Protein AF-A0A553SFC7-F1 (afdb_monomer_lite)

pLDDT: mean 73.16, std 20.62, range [28.89, 94.69]

Sequence (156 aa):
MNSIYKTHEDLAENTELQQHILQTFGLQSKKKRVKKKLLKQLVSQESLINKVVQEFQFDGQTPAAAEKVQVAEKKVQPTTEEKVVADTSTPSFTTLPVTALLKIGKAFFKEEEAVRYYYNKNKPEQYKNKELLVQCISDGYLNSTEEIQKSIEQSI

Radius of gyration: 23.53 Å; chains: 1; bounding box: 40×58×61 Å

Structure (mmCIF, N/CA/C/O backbone):
data_AF-A0A553SFC7-F1
#
_entry.id   AF-A0A553SFC7-F1
#
loop_
_atom_site.group_PDB
_atom_site.id
_atom_site.type_symbol
_atom_site.label_atom_id
_atom_site.label_alt_id
_atom_site.label_comp_id
_atom_site.label_asym_id
_atom_site.label_entity_id
_atom_site.label_seq_id
_atom_site.pdbx_PDB_ins_code
_atom_site.Cartn_x
_atom_site.Cartn_y
_atom_site.Cartn_z
_atom_site.occupancy
_atom_site.B_iso_or_equiv
_atom_site.auth_seq_id
_atom_site.auth_comp_id
_atom_site.auth_asym_id
_atom_site.auth_atom_id
_atom_site.pdbx_PDB_model_num
ATOM 1 N N . MET A 1 1 ? -19.777 -1.417 -16.192 1.00 40.75 1 MET A N 1
ATOM 2 C CA . MET A 1 1 ? -18.322 -1.251 -15.992 1.00 40.75 1 MET A CA 1
ATOM 3 C C . MET A 1 1 ? -18.033 0.226 -15.808 1.00 40.75 1 MET A C 1
ATOM 5 O O . MET A 1 1 ? -18.502 1.021 -16.612 1.00 40.75 1 MET A O 1
ATOM 9 N N . ASN A 1 2 ? -17.344 0.584 -14.728 1.00 42.78 2 ASN A N 1
ATOM 10 C CA . ASN A 1 2 ? -17.062 1.965 -14.337 1.00 42.78 2 ASN A CA 1
ATOM 11 C C . ASN A 1 2 ? -16.110 2.613 -15.357 1.00 42.78 2 ASN A C 1
ATOM 13 O O . ASN A 1 2 ? -14.948 2.219 -15.429 1.00 42.78 2 ASN A O 1
ATOM 17 N N . SER A 1 3 ? -16.581 3.597 -16.135 1.00 57.44 3 SER A N 1
ATOM 18 C CA . SER A 1 3 ? -15.762 4.308 -17.140 1.00 57.44 3 SER A CA 1
ATOM 19 C C . SER A 1 3 ? -14.533 5.001 -16.542 1.00 57.44 3 SER A C 1
ATOM 21 O O . SER A 1 3 ? -13.571 5.262 -17.254 1.00 57.44 3 SER A O 1
ATOM 23 N N . ILE A 1 4 ? -14.551 5.227 -15.227 1.00 52.03 4 ILE A N 1
ATOM 24 C CA . ILE A 1 4 ? -13.510 5.887 -14.437 1.00 52.03 4 ILE A CA 1
ATOM 25 C C . ILE A 1 4 ? -12.172 5.142 -14.532 1.00 52.03 4 ILE A C 1
ATOM 27 O O . ILE A 1 4 ? -11.136 5.757 -14.744 1.00 52.03 4 ILE A O 1
ATOM 31 N N . TYR A 1 5 ? -12.166 3.811 -14.416 1.00 52.69 5 TYR A N 1
ATOM 32 C CA . TYR A 1 5 ? -10.907 3.055 -14.498 1.00 52.69 5 TYR A CA 1
ATOM 33 C C . TYR A 1 5 ? -10.348 3.046 -15.915 1.00 52.69 5 TYR A C 1
ATOM 35 O O . TYR A 1 5 ? -9.138 3.120 -16.098 1.00 52.69 5 TYR A O 1
ATOM 43 N N . LYS A 1 6 ? -11.246 3.064 -16.903 1.00 57.31 6 LYS A N 1
ATOM 44 C CA . LYS A 1 6 ? -10.882 3.082 -18.313 1.00 57.31 6 LYS A CA 1
ATOM 45 C C . LYS A 1 6 ? -10.179 4.387 -18.690 1.00 57.31 6 LYS A C 1
ATOM 47 O O . LYS A 1 6 ? -9.112 4.345 -19.279 1.00 57.31 6 LYS A O 1
ATOM 52 N N . THR A 1 7 ? -10.685 5.539 -18.239 1.00 60.97 7 THR A N 1
ATOM 53 C CA . THR A 1 7 ? -10.022 6.831 -18.488 1.00 60.97 7 THR A CA 1
ATOM 54 C C . THR A 1 7 ? -8.679 6.960 -17.768 1.00 60.97 7 THR A C 1
ATOM 56 O O . THR A 1 7 ? -7.762 7.578 -18.302 1.00 60.97 7 THR A O 1
ATOM 59 N N . HIS A 1 8 ? -8.527 6.373 -16.576 1.00 61.81 8 HIS A N 1
ATOM 60 C CA . HIS A 1 8 ? -7.243 6.334 -15.872 1.00 61.81 8 HIS A CA 1
ATOM 61 C C . HIS A 1 8 ? -6.203 5.452 -16.570 1.00 61.81 8 HIS A C 1
ATOM 63 O O . HIS A 1 8 ? -5.035 5.840 -16.616 1.00 61.81 8 HIS A O 1
ATOM 69 N N . GLU A 1 9 ? -6.613 4.291 -17.079 1.00 63.06 9 GLU A N 1
ATOM 70 C CA . GLU A 1 9 ? -5.756 3.374 -17.837 1.00 63.06 9 GLU A CA 1
ATOM 71 C C . GLU A 1 9 ? -5.361 3.993 -19.183 1.00 63.06 9 GLU A C 1
ATOM 73 O O . GLU A 1 9 ? -4.168 4.159 -19.442 1.00 63.06 9 GLU A O 1
ATOM 78 N N . ASP A 1 10 ? -6.331 4.498 -19.951 1.00 63.31 10 ASP A N 1
ATOM 79 C CA . ASP A 1 10 ? -6.098 5.166 -21.238 1.00 63.31 10 ASP A CA 1
ATOM 80 C C . ASP A 1 10 ? -5.165 6.386 -21.081 1.00 63.31 10 ASP A C 1
ATOM 82 O O . ASP A 1 10 ? -4.260 6.620 -21.888 1.00 63.31 10 ASP A O 1
ATOM 86 N N . LEU A 1 11 ? -5.329 7.159 -19.997 1.00 68.19 11 LEU A N 1
ATOM 87 C CA . LEU A 1 11 ? -4.468 8.300 -19.687 1.00 68.19 11 LEU A CA 1
ATOM 88 C C . LEU A 1 11 ? -3.079 7.877 -19.200 1.00 68.19 11 LEU A C 1
ATOM 90 O O . LEU A 1 11 ? -2.115 8.605 -19.427 1.00 68.19 11 LEU A O 1
ATOM 94 N N . ALA A 1 12 ? -2.947 6.748 -18.500 1.00 66.88 12 ALA A N 1
ATOM 95 C CA . ALA A 1 12 ? -1.661 6.245 -18.021 1.00 66.88 12 ALA A CA 1
ATOM 96 C C . ALA A 1 12 ? -0.799 5.689 -19.164 1.00 66.88 12 ALA A C 1
ATOM 98 O O . ALA A 1 12 ? 0.427 5.844 -19.123 1.00 66.88 12 ALA A O 1
ATOM 99 N N . GLU A 1 13 ? -1.440 5.096 -20.168 1.00 72.62 13 GLU A N 1
ATOM 100 C CA . GLU A 1 13 ? -0.803 4.478 -21.328 1.00 72.62 13 GLU A CA 1
ATOM 101 C C . GLU A 1 13 ? -0.481 5.499 -22.431 1.00 72.62 13 GLU A C 1
ATOM 103 O O . GLU A 1 13 ? 0.578 5.417 -23.059 1.00 72.62 13 GLU A O 1
ATOM 108 N N . ASN A 1 14 ? -1.318 6.528 -22.616 1.00 78.75 14 ASN A N 1
ATOM 109 C CA . ASN A 1 14 ? -1.134 7.509 -23.683 1.00 78.75 14 ASN A CA 1
ATOM 110 C C . ASN A 1 14 ? -0.299 8.733 -23.249 1.00 78.75 14 ASN A C 1
ATOM 112 O O . ASN A 1 14 ? -0.788 9.721 -22.694 1.00 78.75 14 ASN A O 1
ATOM 116 N N . THR A 1 15 ? 1.004 8.682 -23.542 1.00 78.94 15 THR A N 1
ATOM 117 C CA . THR A 1 15 ? 1.947 9.777 -23.238 1.00 78.94 15 THR A CA 1
ATOM 118 C C . THR A 1 15 ? 1.723 11.059 -24.043 1.00 78.94 15 THR A C 1
ATOM 120 O O . THR A 1 15 ? 2.129 12.127 -23.576 1.00 78.94 15 THR A O 1
ATOM 123 N N . GLU A 1 16 ? 1.081 10.985 -25.207 1.00 80.50 16 GLU A N 1
ATOM 124 C CA . GLU A 1 16 ? 0.741 12.147 -26.036 1.00 80.50 16 GLU A CA 1
ATOM 125 C C . GLU A 1 16 ? -0.459 12.886 -25.447 1.00 80.50 16 GLU A C 1
ATOM 127 O O . GLU A 1 16 ? -0.399 14.098 -25.251 1.00 80.50 16 GLU A O 1
ATOM 132 N N . LEU A 1 17 ? -1.483 12.146 -25.014 1.00 78.81 17 LEU A N 1
ATOM 133 C CA . LEU A 1 17 ? -2.644 12.685 -24.310 1.00 78.81 17 LEU A CA 1
ATOM 134 C C . LEU A 1 17 ? -2.236 13.392 -23.007 1.00 78.81 17 LEU A C 1
ATOM 136 O O . LEU A 1 17 ? -2.696 14.496 -22.719 1.00 78.81 17 LEU A O 1
ATOM 140 N N . GLN A 1 18 ? -1.310 12.805 -22.237 1.00 79.19 18 GLN A N 1
ATOM 141 C CA . GLN A 1 18 ? -0.758 13.451 -21.037 1.00 79.19 18 GLN A CA 1
ATOM 142 C C . GLN A 1 18 ? -0.072 14.786 -21.356 1.00 79.19 18 GLN A C 1
ATOM 144 O O . GLN A 1 18 ? -0.154 15.730 -20.567 1.00 79.19 18 GLN A O 1
ATOM 149 N N . GLN A 1 19 ? 0.644 14.863 -22.480 1.00 81.06 19 GLN A N 1
ATOM 150 C CA . GLN A 1 19 ? 1.316 16.088 -22.910 1.00 81.06 19 GLN A CA 1
ATOM 151 C C . GLN A 1 19 ? 0.317 17.126 -23.406 1.00 81.06 19 GLN A C 1
ATOM 153 O O . GLN A 1 19 ? 0.431 18.282 -23.002 1.00 81.06 19 GLN A O 1
ATOM 158 N N . HIS A 1 20 ? -0.674 16.703 -24.192 1.00 81.88 20 HIS A N 1
ATOM 159 C CA . HIS A 1 20 ? -1.749 17.550 -24.688 1.00 81.88 20 HIS A CA 1
ATOM 160 C C . HIS A 1 20 ? -2.513 18.193 -23.530 1.00 81.88 20 HIS A C 1
ATOM 162 O O . HIS A 1 20 ? -2.554 19.412 -23.440 1.00 81.88 20 HIS A O 1
ATOM 168 N N . ILE A 1 21 ? -2.980 17.399 -22.558 1.00 82.62 21 ILE A N 1
ATOM 169 C CA . ILE A 1 21 ? -3.676 17.910 -21.367 1.00 82.62 21 ILE A CA 1
ATOM 170 C C . ILE A 1 21 ? -2.806 18.932 -20.631 1.00 82.62 21 ILE A C 1
ATOM 172 O O . ILE A 1 21 ? -3.235 20.052 -20.373 1.00 82.62 21 ILE A O 1
ATOM 176 N N . LEU A 1 22 ? -1.552 18.597 -20.321 1.00 83.38 22 LEU A N 1
ATOM 177 C CA . LEU A 1 22 ? -0.665 19.535 -19.629 1.00 83.38 22 LEU A CA 1
ATOM 178 C C . LEU A 1 22 ? -0.420 20.823 -20.435 1.00 83.38 22 LEU A C 1
ATOM 180 O O . LEU A 1 22 ? -0.271 21.886 -19.836 1.00 83.38 22 LEU A O 1
ATOM 184 N N . GLN A 1 23 ? -0.396 20.751 -21.766 1.00 82.62 23 GLN A N 1
ATOM 185 C CA . GLN A 1 23 ? -0.244 21.903 -22.651 1.00 82.62 23 GLN A CA 1
ATOM 186 C C . GLN A 1 23 ? -1.511 22.767 -22.715 1.00 82.62 23 GLN A C 1
ATOM 188 O O . GLN A 1 23 ? -1.386 23.985 -22.609 1.00 82.62 23 GLN A O 1
ATOM 193 N N . THR A 1 24 ? -2.704 22.170 -22.795 1.00 83.69 24 THR A N 1
ATOM 194 C CA . THR A 1 24 ? -3.998 22.877 -22.777 1.00 83.69 24 THR A CA 1
ATOM 195 C C . THR A 1 24 ? -4.156 23.727 -21.517 1.00 83.69 24 THR A C 1
ATOM 197 O O . THR A 1 24 ? -4.645 24.850 -21.577 1.00 83.69 24 THR A O 1
ATOM 200 N N . PHE A 1 25 ? -3.675 23.229 -20.373 1.00 78.94 25 PHE A N 1
ATOM 201 C CA . PHE A 1 25 ? -3.706 23.959 -19.102 1.00 78.94 25 PHE A CA 1
ATOM 202 C C . PHE A 1 25 ? -2.472 24.851 -18.857 1.00 78.94 25 PHE A C 1
ATOM 204 O O . PHE A 1 25 ? -2.325 25.399 -17.767 1.00 78.94 25 PHE A O 1
ATOM 211 N N . GLY A 1 26 ? -1.558 24.996 -19.827 1.00 78.06 26 GLY A N 1
ATOM 212 C CA . GLY A 1 26 ? -0.344 25.820 -19.694 1.00 78.06 26 GLY A CA 1
ATOM 213 C C . GLY A 1 26 ? 0.681 25.291 -18.677 1.00 78.06 26 GLY A C 1
ATOM 214 O O . GLY A 1 26 ? 1.603 25.995 -18.269 1.00 78.06 26 GLY A O 1
ATOM 215 N N . LEU A 1 27 ? 0.543 24.036 -18.254 1.00 78.62 27 LEU A N 1
ATOM 216 C CA . LEU A 1 27 ? 1.305 23.395 -17.187 1.00 78.62 27 LEU A CA 1
ATOM 217 C C . LEU A 1 27 ? 2.467 22.571 -17.757 1.00 78.62 27 LEU A C 1
ATOM 219 O O . LEU A 1 27 ? 2.532 21.346 -17.638 1.00 78.62 27 LEU A O 1
ATOM 223 N N . GLN A 1 28 ? 3.439 23.253 -18.361 1.00 76.56 28 GLN A N 1
ATOM 224 C CA . GLN A 1 28 ? 4.609 22.612 -18.961 1.00 76.56 28 GLN A CA 1
ATOM 225 C C . GLN A 1 28 ? 5.799 22.577 -17.990 1.00 76.56 28 GLN A C 1
ATOM 227 O O . GLN A 1 28 ? 6.381 23.595 -17.629 1.00 76.56 28 GLN A O 1
ATOM 232 N N . SER A 1 29 ? 6.215 21.377 -17.575 1.00 81.94 29 SER A N 1
ATOM 233 C CA . SER A 1 29 ? 7.427 21.188 -16.765 1.00 81.94 29 SER A CA 1
ATOM 234 C C . SER A 1 29 ? 8.314 20.103 -17.347 1.00 81.94 29 SER A C 1
ATOM 236 O O . SER A 1 29 ? 7.836 19.022 -17.656 1.00 81.94 29 SER A O 1
ATOM 238 N N . LYS A 1 30 ? 9.631 20.325 -17.423 1.00 82.31 30 LYS A N 1
ATOM 239 C CA . LYS A 1 30 ? 10.589 19.294 -17.872 1.00 82.31 30 LYS A CA 1
ATOM 240 C C . LYS A 1 30 ? 10.777 18.167 -16.844 1.00 82.31 30 LYS A C 1
ATOM 242 O O . LYS A 1 30 ? 11.194 17.066 -17.190 1.00 82.31 30 LYS A O 1
ATOM 247 N N . LYS A 1 31 ? 10.455 18.412 -15.567 1.00 87.69 31 LYS A N 1
ATOM 248 C CA . LYS A 1 31 ? 10.685 17.453 -14.476 1.00 87.69 31 LYS A CA 1
ATOM 249 C C . LYS A 1 31 ? 9.562 16.412 -14.417 1.00 87.69 31 LYS A C 1
ATOM 251 O O . LYS A 1 31 ? 8.423 16.740 -14.090 1.00 87.69 31 LYS A O 1
ATOM 256 N N . LYS A 1 32 ? 9.903 15.130 -14.608 1.00 83.62 32 LYS A N 1
ATOM 257 C CA . LYS A 1 32 ? 8.962 13.986 -14.558 1.00 83.62 32 LYS A CA 1
ATOM 258 C C . LYS A 1 32 ? 8.091 13.972 -13.297 1.00 83.62 32 LYS A C 1
ATOM 260 O O . LYS A 1 32 ? 6.885 13.756 -13.376 1.00 83.62 32 LYS A O 1
ATOM 265 N N . ARG A 1 33 ? 8.689 14.235 -12.128 1.00 82.06 33 ARG A N 1
ATOM 266 C CA . ARG A 1 33 ? 7.970 14.269 -10.841 1.00 82.06 33 ARG A CA 1
ATOM 267 C C . ARG A 1 33 ? 6.911 15.374 -10.793 1.00 82.06 33 ARG A C 1
ATOM 269 O O . ARG A 1 33 ? 5.843 15.160 -10.231 1.00 82.06 33 ARG A O 1
ATOM 276 N N . VAL A 1 34 ? 7.199 16.528 -11.396 1.00 84.62 34 VAL A N 1
ATOM 277 C CA . VAL A 1 34 ? 6.289 17.680 -11.431 1.00 84.62 34 VAL A CA 1
ATOM 278 C C . VAL A 1 34 ? 5.137 17.412 -12.396 1.00 84.62 34 VAL A C 1
ATOM 280 O O . VAL A 1 34 ? 3.992 17.551 -11.984 1.00 84.62 34 VAL A O 1
ATOM 283 N N . LYS A 1 35 ? 5.416 16.900 -13.608 1.00 83.06 35 LYS A N 1
ATOM 284 C CA . LYS A 1 35 ? 4.374 16.477 -14.567 1.00 83.06 35 LYS A CA 1
ATOM 285 C C . LYS A 1 35 ? 3.366 15.516 -13.932 1.00 83.06 35 LYS A C 1
ATOM 287 O O . LYS A 1 35 ? 2.167 15.741 -14.014 1.00 83.06 35 LYS A O 1
ATOM 292 N N . LYS A 1 36 ? 3.852 14.485 -13.228 1.00 84.50 36 LYS A N 1
ATOM 293 C CA . LYS A 1 36 ? 2.988 13.507 -12.544 1.00 84.50 36 LYS A CA 1
ATOM 294 C C . LYS A 1 36 ? 2.135 14.127 -11.440 1.00 84.50 36 LYS A C 1
ATOM 296 O O . LYS A 1 36 ? 0.981 13.748 -11.282 1.00 84.50 36 LYS A O 1
ATOM 301 N N . LYS A 1 37 ? 2.698 15.060 -10.665 1.00 87.12 37 LYS A N 1
ATOM 302 C CA . LYS A 1 37 ? 1.960 15.752 -9.600 1.00 87.12 37 LYS A CA 1
ATOM 303 C C . LYS A 1 37 ? 0.847 16.628 -10.183 1.00 87.12 37 LYS A C 1
ATOM 305 O O . LYS A 1 37 ? -0.268 16.579 -9.680 1.00 87.12 37 LYS A O 1
ATOM 310 N N . LEU A 1 38 ? 1.150 17.365 -11.250 1.00 83.50 38 LEU A N 1
ATOM 311 C CA . LEU A 1 38 ? 0.197 18.229 -11.946 1.00 83.50 38 LEU A CA 1
ATOM 312 C C . LEU A 1 38 ? -0.911 17.418 -12.615 1.00 83.50 38 LEU A C 1
ATOM 314 O O . LEU A 1 38 ? -2.078 17.708 -12.395 1.00 83.50 38 LEU A O 1
ATOM 318 N N . LEU A 1 39 ? -0.559 16.346 -13.331 1.00 83.12 39 LEU A N 1
ATOM 319 C CA . LEU A 1 39 ? -1.541 15.448 -13.937 1.00 83.12 39 LEU A CA 1
ATOM 320 C C . LEU A 1 39 ? -2.462 14.838 -12.874 1.00 83.12 39 LEU A C 1
ATOM 322 O O . LEU A 1 39 ? -3.668 14.840 -13.048 1.00 83.12 39 LEU A O 1
ATOM 326 N N . LYS A 1 40 ? -1.925 14.389 -11.731 1.00 85.00 40 LYS A N 1
ATOM 327 C CA . LYS A 1 40 ? -2.741 13.847 -10.631 1.00 85.00 40 LYS A CA 1
ATOM 328 C C . LYS A 1 40 ? -3.713 14.883 -10.049 1.00 85.00 40 LYS A C 1
ATOM 330 O O . LYS A 1 40 ? -4.829 14.530 -9.688 1.00 85.00 40 LYS A O 1
ATOM 335 N N . GLN A 1 41 ? -3.288 16.141 -9.959 1.00 83.19 41 GLN A N 1
ATOM 336 C CA . GLN A 1 41 ? -4.124 17.246 -9.489 1.00 83.19 41 GLN A CA 1
ATOM 337 C C . GLN A 1 41 ? -5.206 17.627 -10.513 1.00 83.19 41 GLN A C 1
ATOM 339 O O . GLN A 1 41 ? -6.342 17.899 -10.141 1.00 83.19 41 GLN A O 1
ATOM 344 N N . LEU A 1 42 ? -4.880 17.595 -11.802 1.00 77.38 42 LEU A N 1
ATOM 345 C CA . LEU A 1 42 ? -5.846 17.764 -12.884 1.00 77.38 42 LEU A CA 1
ATOM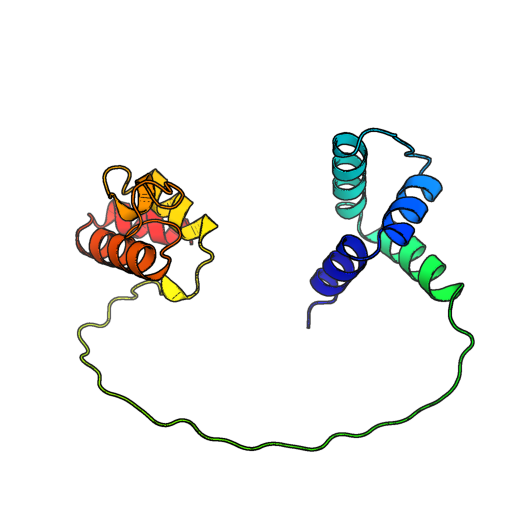 346 C C . LEU A 1 42 ? -6.868 16.630 -12.895 1.00 77.38 42 LEU A C 1
ATOM 348 O O . LEU A 1 42 ? -8.053 16.887 -13.025 1.00 77.38 42 LEU A O 1
ATOM 352 N N . VAL A 1 43 ? -6.419 15.389 -12.700 1.00 78.00 43 VAL A N 1
ATOM 353 C CA . VAL A 1 43 ? -7.269 14.189 -12.660 1.00 78.00 43 VAL A CA 1
ATOM 354 C C . VAL A 1 43 ? -8.281 14.234 -11.521 1.00 78.00 43 VAL A C 1
ATOM 356 O O . VAL A 1 43 ? -9.399 13.774 -11.702 1.00 78.00 43 VAL A O 1
ATOM 359 N N . SER A 1 44 ? -7.962 14.888 -10.400 1.00 77.12 44 SER A N 1
ATOM 360 C CA . SER A 1 44 ? -8.969 15.174 -9.367 1.00 77.12 44 SER A CA 1
ATOM 361 C C . SER A 1 44 ? -10.029 16.213 -9.774 1.00 77.12 44 SER A C 1
ATOM 363 O O . SER A 1 44 ? -11.018 16.373 -9.069 1.00 77.12 44 SER A O 1
ATOM 365 N N . GLN A 1 45 ? -9.844 16.917 -10.895 1.00 78.12 45 GLN A N 1
ATOM 366 C CA . GLN A 1 45 ? -10.795 17.860 -11.498 1.00 78.12 45 GLN A CA 1
ATOM 367 C C . GLN A 1 45 ? -11.423 17.240 -12.760 1.00 78.12 45 GLN A C 1
ATOM 369 O O . GLN A 1 45 ? -11.261 17.716 -13.885 1.00 78.12 45 GLN A O 1
ATOM 374 N N . GLU A 1 46 ? -12.140 16.136 -12.558 1.00 67.44 46 GLU A N 1
ATOM 375 C CA . GLU A 1 46 ? -12.630 15.214 -13.595 1.00 67.44 46 GLU A CA 1
ATOM 376 C C . GLU A 1 46 ? -13.459 15.882 -14.709 1.00 67.44 46 GLU A C 1
ATOM 378 O O . GLU A 1 46 ? -13.334 15.538 -15.886 1.00 67.44 46 GLU A O 1
ATOM 383 N N . SER A 1 47 ? -14.278 16.882 -14.365 1.00 68.88 47 SER A N 1
ATOM 384 C CA . SER A 1 47 ? -15.174 17.563 -15.312 1.00 68.88 47 SER A CA 1
ATOM 385 C C . SER A 1 47 ? -14.443 18.374 -16.387 1.00 68.88 47 SER A C 1
ATOM 387 O O . SER A 1 47 ? -14.994 18.595 -17.468 1.00 68.88 47 SER A O 1
ATOM 389 N N . LEU A 1 48 ? -13.208 18.804 -16.112 1.00 66.75 48 LEU A N 1
ATOM 390 C CA . LEU A 1 48 ? -12.378 19.557 -17.052 1.00 66.75 48 LEU A CA 1
ATOM 391 C C . LEU A 1 48 ? -11.599 18.626 -17.985 1.00 66.75 48 LEU A C 1
ATOM 393 O O . LEU A 1 48 ? -11.425 18.940 -19.159 1.00 66.75 48 LEU A O 1
ATOM 397 N N . ILE A 1 49 ? -11.186 17.455 -17.496 1.00 69.12 49 ILE A N 1
ATOM 398 C CA . ILE A 1 49 ? -10.453 16.469 -18.300 1.00 69.12 49 ILE A CA 1
ATOM 399 C C . ILE A 1 49 ? -11.356 15.781 -19.306 1.00 69.12 49 ILE A C 1
ATOM 401 O O . ILE A 1 49 ? -10.942 15.609 -20.446 1.00 69.12 49 ILE A O 1
ATOM 405 N N . ASN A 1 50 ? -12.582 15.419 -18.924 1.00 72.81 50 ASN A N 1
ATOM 406 C CA . ASN A 1 50 ? -13.485 14.712 -19.834 1.00 72.81 50 ASN A CA 1
ATOM 407 C C . ASN A 1 50 ? -13.755 15.508 -21.121 1.00 72.81 50 ASN A C 1
ATOM 409 O O . ASN A 1 50 ? -13.860 14.908 -22.185 1.00 72.81 50 ASN A O 1
ATOM 413 N N . LYS A 1 51 ? -13.785 16.846 -21.042 1.00 69.44 51 LYS A N 1
ATOM 414 C CA . LYS A 1 51 ? -13.919 17.728 -22.213 1.00 69.44 51 LYS A CA 1
ATOM 415 C C . LYS A 1 51 ? -12.684 17.670 -23.117 1.00 69.44 51 LYS A C 1
ATOM 417 O O . LYS A 1 51 ? -12.811 17.417 -24.306 1.00 69.44 51 LYS A O 1
ATOM 422 N N . VAL A 1 52 ? -11.491 17.796 -22.537 1.00 70.19 52 VAL A N 1
ATOM 423 C CA . VAL A 1 52 ? -10.218 17.781 -23.283 1.00 70.19 52 VAL A CA 1
ATOM 424 C C . VAL A 1 52 ? -9.912 16.399 -23.876 1.00 70.19 52 VAL A C 1
ATOM 426 O O . VAL A 1 52 ? -9.354 16.295 -24.963 1.00 70.19 52 VAL A O 1
ATOM 429 N N . VAL A 1 53 ? -10.284 15.321 -23.182 1.00 71.50 53 VAL A N 1
ATOM 430 C CA . VAL A 1 53 ? -10.143 13.944 -23.684 1.00 71.50 53 VAL A CA 1
ATOM 431 C C . VAL A 1 53 ? -11.119 13.679 -24.831 1.00 71.50 53 VAL A C 1
ATOM 433 O O . VAL A 1 53 ? -10.736 13.031 -25.800 1.00 71.50 53 VAL A O 1
ATOM 436 N N . GLN A 1 54 ? -12.351 14.197 -24.759 1.00 69.06 54 GLN A N 1
ATOM 437 C CA . GLN A 1 54 ? -13.304 14.123 -25.871 1.00 69.06 54 GLN A CA 1
ATOM 438 C C . GLN A 1 54 ? -12.813 14.898 -27.096 1.00 69.06 54 GLN A C 1
ATOM 440 O O . GLN A 1 54 ? -12.901 14.371 -28.198 1.00 69.06 54 GLN A O 1
ATOM 445 N N . GLU A 1 55 ? -12.246 16.092 -26.909 1.00 67.50 55 GLU A N 1
ATOM 446 C CA . GLU A 1 55 ? -11.638 16.886 -27.988 1.00 67.50 55 GLU A CA 1
ATOM 447 C C . GLU A 1 55 ? -10.442 16.157 -28.626 1.00 67.50 55 GLU A C 1
ATOM 449 O O . GLU A 1 55 ? -10.370 16.052 -29.846 1.00 67.50 55 GLU A O 1
ATOM 454 N N . PHE A 1 56 ? -9.566 15.542 -27.821 1.00 66.25 56 PHE A N 1
ATOM 455 C CA . PHE A 1 56 ? -8.428 14.758 -28.322 1.00 66.25 56 PHE A CA 1
ATOM 456 C C . PHE A 1 56 ? -8.853 13.489 -29.085 1.00 66.25 56 PHE A C 1
ATOM 458 O O . PHE A 1 56 ? -8.190 13.088 -30.038 1.00 66.25 56 PHE A O 1
ATOM 465 N N . GLN A 1 57 ? -9.955 12.843 -28.686 1.00 61.97 57 GLN A N 1
ATOM 466 C CA . GLN A 1 57 ? -10.519 11.710 -29.433 1.00 61.97 57 GLN A CA 1
ATOM 467 C C . GLN A 1 57 ? -11.207 12.154 -30.735 1.00 61.97 57 GLN A C 1
ATOM 469 O O . GLN A 1 57 ? -11.265 11.374 -31.686 1.00 61.97 57 GLN A O 1
ATOM 474 N N . PHE A 1 58 ? -11.701 13.395 -30.800 1.00 52.16 58 PHE A N 1
ATOM 475 C CA . PHE A 1 58 ? -12.413 13.928 -31.964 1.00 52.16 58 PHE A CA 1
ATOM 476 C C . PHE A 1 58 ? -11.496 14.294 -33.139 1.00 52.16 58 PHE A C 1
ATOM 478 O O . PHE A 1 58 ? -11.933 14.214 -34.284 1.00 52.16 58 PHE A O 1
ATOM 485 N N . ASP A 1 59 ? -10.221 14.605 -32.892 1.00 45.44 59 ASP A N 1
ATOM 486 C CA . ASP A 1 59 ? -9.247 14.897 -33.958 1.00 45.44 59 ASP A CA 1
ATOM 487 C C . ASP A 1 59 ? -8.741 13.641 -34.699 1.00 45.44 59 ASP A C 1
ATOM 489 O O . ASP A 1 59 ? -8.016 13.742 -35.690 1.00 45.44 59 ASP A O 1
ATOM 493 N N . GLY A 1 60 ? -9.131 12.441 -34.250 1.00 50.41 60 GLY A N 1
ATOM 494 C CA . GLY A 1 60 ? -8.611 11.168 -34.757 1.00 50.41 60 GLY A CA 1
ATOM 495 C C . GLY A 1 60 ? -9.595 10.262 -35.502 1.00 50.41 60 GLY A C 1
ATOM 496 O O . GLY A 1 60 ? -9.161 9.218 -35.988 1.00 50.41 60 GLY A O 1
ATOM 497 N N . GLN A 1 61 ? -10.891 10.582 -35.602 1.00 38.47 61 GLN A N 1
ATOM 498 C CA . GLN A 1 61 ? -11.855 9.663 -36.227 1.00 38.47 61 GLN A CA 1
ATOM 499 C C . GLN A 1 61 ? -12.998 10.371 -36.965 1.00 38.47 61 GLN A C 1
ATOM 501 O O . GLN A 1 61 ? -13.954 10.881 -36.387 1.00 38.47 61 GLN A O 1
ATOM 506 N N . THR A 1 62 ? -12.910 10.318 -38.295 1.00 34.19 62 THR A N 1
ATOM 507 C CA . THR A 1 62 ? -14.051 10.393 -39.212 1.00 34.19 62 THR A CA 1
ATOM 508 C C . THR A 1 62 ? -14.995 9.201 -38.962 1.00 34.19 62 THR A C 1
ATOM 510 O O . THR A 1 62 ? -14.527 8.115 -38.613 1.00 34.19 62 THR A O 1
ATOM 513 N N . PRO A 1 63 ? -16.320 9.362 -39.134 1.00 51.62 63 PRO A N 1
ATOM 514 C CA . PRO A 1 63 ? -17.297 8.357 -38.738 1.00 51.62 63 PRO A CA 1
ATOM 515 C C . PRO A 1 63 ? -17.541 7.352 -39.868 1.00 51.62 63 PRO A C 1
ATOM 517 O O . PRO A 1 63 ? -17.917 7.743 -40.971 1.00 51.62 63 PRO A O 1
ATOM 520 N N . ALA A 1 64 ? -17.419 6.053 -39.591 1.00 31.11 64 ALA A N 1
ATOM 521 C CA . ALA A 1 64 ? -18.044 5.026 -40.420 1.00 31.11 64 ALA A CA 1
ATOM 522 C C . ALA A 1 64 ? -18.259 3.711 -39.653 1.00 31.11 64 ALA A C 1
ATOM 524 O O . ALA A 1 64 ? -17.297 3.093 -39.220 1.00 31.11 64 ALA A O 1
ATOM 525 N N . ALA A 1 65 ? -19.540 3.329 -39.551 1.00 33.34 65 ALA A N 1
ATOM 526 C CA . ALA A 1 65 ? -20.105 1.974 -39.645 1.00 33.34 65 ALA A CA 1
ATOM 527 C C . ALA A 1 65 ? -19.513 0.862 -38.745 1.00 33.34 65 ALA A C 1
ATOM 529 O O . ALA A 1 65 ? -18.340 0.532 -38.801 1.00 33.34 65 ALA A O 1
ATOM 530 N N . ALA A 1 66 ? -20.319 0.310 -37.827 1.00 35.78 66 ALA A N 1
ATOM 531 C CA . ALA A 1 66 ? -20.952 -1.017 -37.976 1.00 35.78 66 ALA A CA 1
ATOM 532 C C . ALA A 1 66 ? -19.920 -2.130 -38.275 1.00 35.78 66 ALA A C 1
ATOM 534 O O . ALA A 1 66 ? -19.275 -2.117 -39.307 1.00 35.78 66 ALA A O 1
ATOM 535 N N . GLU A 1 67 ? -19.716 -3.131 -37.422 1.00 34.94 67 GLU A N 1
ATOM 536 C CA . GLU A 1 67 ? -20.686 -4.209 -37.240 1.00 34.94 67 GLU A CA 1
ATOM 537 C C . GLU A 1 67 ? -20.340 -5.101 -36.033 1.00 34.94 67 GLU A C 1
ATOM 539 O O . GLU A 1 67 ? -19.228 -5.116 -35.511 1.00 34.94 67 GLU A O 1
ATOM 544 N N . LYS A 1 68 ? -21.357 -5.844 -35.601 1.00 36.16 68 LYS A N 1
ATOM 545 C CA . LYS A 1 68 ? -21.389 -6.854 -34.537 1.00 36.16 68 LYS A CA 1
ATOM 546 C C . LYS A 1 68 ? -20.438 -8.026 -34.844 1.00 36.16 68 LYS A C 1
ATOM 548 O O . LYS A 1 68 ? -20.133 -8.259 -36.002 1.00 36.16 68 LYS A O 1
ATOM 553 N N . VAL A 1 69 ? -20.105 -8.836 -33.832 1.00 31.94 69 VAL A N 1
ATOM 554 C CA . VAL A 1 69 ? -20.391 -10.293 -33.793 1.00 31.94 69 VAL A CA 1
ATOM 555 C C . VAL A 1 69 ? -19.930 -10.879 -32.445 1.00 31.94 69 VAL A C 1
ATOM 557 O O . VAL A 1 69 ? -18.789 -10.731 -32.020 1.00 31.94 69 VAL A O 1
ATOM 560 N N . GLN A 1 70 ? -20.884 -11.523 -31.772 1.00 34.22 70 GLN A N 1
ATOM 561 C CA . GLN A 1 70 ? -20.746 -12.424 -30.623 1.00 34.22 70 GLN A CA 1
ATOM 562 C C . GLN A 1 70 ? -20.490 -13.847 -31.143 1.00 34.22 70 GLN A C 1
ATOM 564 O O . GLN A 1 70 ? -21.134 -14.161 -32.132 1.00 34.22 70 GLN A O 1
ATOM 569 N N . VAL A 1 71 ? -19.709 -14.698 -30.455 1.00 28.89 71 VAL A N 1
ATOM 570 C CA . VAL A 1 71 ? -19.890 -16.175 -30.277 1.00 28.89 71 VAL A CA 1
ATOM 571 C C . VAL A 1 71 ? -18.893 -16.616 -29.171 1.00 28.89 71 VAL A C 1
ATOM 573 O O . VAL A 1 71 ? -17.697 -16.417 -29.331 1.00 28.89 71 VAL A O 1
ATOM 576 N N . ALA A 1 72 ? -19.314 -16.892 -27.931 1.00 32.28 72 ALA A N 1
ATOM 577 C CA . ALA A 1 72 ? -19.769 -18.166 -27.328 1.00 32.28 72 ALA A CA 1
ATOM 578 C C . ALA A 1 72 ? -18.661 -19.162 -26.867 1.00 32.28 72 ALA A C 1
ATOM 580 O O . ALA A 1 72 ? -17.956 -19.752 -27.675 1.00 32.28 72 ALA A O 1
ATOM 581 N N . GLU A 1 73 ? -18.575 -19.304 -25.532 1.00 31.72 73 GLU A N 1
ATOM 582 C CA . GLU A 1 73 ? -18.416 -20.497 -24.659 1.00 31.72 73 GLU A CA 1
ATOM 583 C C . GLU A 1 73 ? -17.595 -21.737 -25.091 1.00 31.72 73 GLU A C 1
ATOM 585 O O . GLU A 1 73 ? -17.862 -22.317 -26.136 1.00 31.72 73 GLU A O 1
ATOM 590 N N . LYS A 1 74 ? -16.755 -22.289 -24.178 1.00 29.39 74 LYS A N 1
ATOM 591 C CA . LYS A 1 74 ? -17.060 -23.489 -23.336 1.00 29.39 74 LYS A CA 1
ATOM 592 C C . LYS A 1 74 ? -15.888 -23.905 -22.401 1.00 29.39 74 LYS A C 1
ATOM 594 O O . LYS A 1 74 ? -14.792 -24.143 -22.884 1.00 29.39 74 LYS A O 1
ATOM 599 N N . LYS A 1 75 ? -16.183 -24.001 -21.084 1.00 31.45 75 LYS A N 1
ATOM 600 C CA . LYS A 1 75 ? -15.874 -25.047 -20.051 1.00 31.45 75 LYS A CA 1
ATOM 601 C C . LYS A 1 75 ? -14.519 -25.808 -20.152 1.00 31.45 75 LYS A C 1
ATOM 603 O O . LYS A 1 75 ? -14.164 -26.268 -21.221 1.00 31.45 75 LYS A O 1
ATOM 608 N N . VAL A 1 76 ? -13.752 -26.058 -19.079 1.00 30.86 76 VAL A N 1
ATOM 609 C CA . VAL A 1 76 ? -13.978 -27.110 -18.053 1.00 30.86 76 VAL A CA 1
ATOM 610 C C . VAL A 1 76 ? -12.947 -26.949 -16.904 1.00 30.86 76 VAL A C 1
ATOM 612 O O . VAL A 1 76 ? -11.747 -26.991 -17.151 1.00 30.86 76 VAL A O 1
ATOM 615 N N . GLN A 1 77 ? -13.418 -26.802 -15.656 1.00 40.72 77 GLN A N 1
ATOM 616 C CA . GLN A 1 77 ? -12.738 -27.291 -14.434 1.00 40.72 77 GLN A CA 1
ATOM 617 C C . GLN A 1 77 ? -13.066 -28.785 -14.264 1.00 40.72 77 GLN A C 1
ATOM 619 O O . GLN A 1 77 ? -14.085 -29.217 -14.812 1.00 40.72 77 GLN A O 1
ATOM 624 N N . PRO A 1 78 ? -12.324 -29.551 -13.443 1.00 44.66 78 PRO A N 1
ATOM 625 C CA . PRO A 1 78 ? -12.943 -29.867 -12.145 1.00 44.66 78 PRO A CA 1
ATOM 626 C C . PRO A 1 78 ? -11.952 -30.055 -10.961 1.00 44.66 78 PRO A C 1
ATOM 628 O O . PRO A 1 78 ? -10.874 -30.610 -11.137 1.00 44.66 78 PRO A O 1
ATOM 631 N N . THR A 1 79 ? -12.387 -29.558 -9.787 1.00 33.31 79 THR A N 1
ATOM 632 C CA . THR A 1 79 ? -12.452 -30.185 -8.431 1.00 33.31 79 THR A CA 1
ATOM 633 C C . THR A 1 79 ? -11.250 -30.921 -7.817 1.00 33.31 79 THR A C 1
ATOM 635 O O . THR A 1 79 ? -10.528 -31.597 -8.530 1.00 33.31 79 THR A O 1
ATOM 638 N N . THR A 1 80 ? -11.050 -31.063 -6.500 1.00 34.75 80 THR A N 1
ATOM 639 C CA . THR A 1 80 ? -11.549 -30.551 -5.192 1.00 34.75 80 THR A CA 1
ATOM 640 C C . THR A 1 80 ? -10.908 -31.502 -4.158 1.00 34.75 80 THR A C 1
ATOM 642 O O . THR A 1 80 ? -10.727 -32.662 -4.503 1.00 34.75 80 THR A O 1
ATOM 645 N N . GLU A 1 81 ? -10.583 -31.031 -2.946 1.00 40.44 81 GLU A N 1
ATOM 646 C CA . GLU A 1 81 ? -10.602 -31.738 -1.632 1.00 40.44 81 GLU A CA 1
ATOM 647 C C . GLU A 1 81 ? -9.783 -30.859 -0.656 1.00 40.44 81 GLU A C 1
ATOM 649 O O . GLU A 1 81 ? -8.560 -30.831 -0.707 1.00 40.44 81 GLU A O 1
ATOM 654 N N . GLU A 1 82 ? -10.337 -29.854 0.026 1.00 39.28 82 GLU A N 1
ATOM 655 C CA . GLU A 1 82 ? -11.329 -29.844 1.116 1.00 39.28 82 GLU A CA 1
ATOM 656 C C . GLU A 1 82 ? -10.814 -30.425 2.449 1.00 39.28 82 GLU A C 1
ATOM 658 O O . GLU A 1 82 ? -10.744 -31.635 2.645 1.00 39.28 82 GLU A O 1
ATOM 663 N N . LYS A 1 83 ? -10.571 -29.537 3.428 1.00 40.22 83 LYS A N 1
ATOM 664 C CA . LYS A 1 83 ? -11.073 -29.766 4.787 1.00 40.22 83 LYS A CA 1
ATOM 665 C C . LYS A 1 83 ? -11.385 -28.463 5.534 1.00 40.22 83 LYS A C 1
ATOM 667 O O . LYS A 1 83 ? -10.512 -27.681 5.890 1.00 40.22 83 LYS A O 1
ATOM 672 N N . VAL A 1 84 ? -12.688 -28.311 5.725 1.00 48.38 84 VAL A N 1
ATOM 673 C CA . VAL A 1 84 ? -13.498 -27.362 6.495 1.00 48.38 84 VAL A CA 1
ATOM 674 C C . VAL A 1 84 ? -13.184 -27.406 7.994 1.00 48.38 84 VAL A C 1
ATOM 676 O O . VAL A 1 84 ? -13.147 -28.511 8.525 1.00 48.38 84 VAL A O 1
ATOM 679 N N . VAL A 1 85 ? -13.114 -26.250 8.680 1.00 38.72 85 VAL A N 1
ATOM 680 C CA . VAL A 1 85 ? -13.818 -26.043 9.969 1.00 38.72 85 VAL A CA 1
ATOM 681 C C . VAL A 1 85 ? -14.107 -24.552 10.235 1.00 38.72 85 VAL A C 1
ATOM 683 O O . VAL A 1 85 ? -13.200 -23.728 10.199 1.00 38.72 85 VAL A O 1
ATOM 686 N N . ALA A 1 86 ? -15.359 -24.301 10.628 1.00 34.59 86 ALA A N 1
ATOM 687 C CA . ALA A 1 86 ? -15.871 -23.216 11.471 1.00 34.59 86 ALA A CA 1
ATOM 688 C C . ALA A 1 86 ? -16.255 -21.882 10.810 1.00 34.59 86 ALA A C 1
ATOM 690 O O . ALA A 1 86 ? -15.430 -21.024 10.512 1.00 34.59 86 ALA A O 1
ATOM 691 N N . ASP A 1 87 ? -17.576 -21.706 10.721 1.00 40.00 87 ASP A N 1
ATOM 692 C CA . ASP A 1 87 ? -18.303 -20.445 10.616 1.00 40.00 87 ASP A CA 1
ATOM 693 C C . ASP A 1 87 ? -17.908 -19.472 11.739 1.00 40.00 87 ASP A C 1
ATOM 695 O O . ASP A 1 87 ? -18.553 -19.349 12.778 1.00 40.00 87 ASP A O 1
ATOM 699 N N . THR A 1 88 ? -16.838 -18.735 11.507 1.00 45.03 88 THR A N 1
ATOM 700 C CA . THR A 1 88 ? -16.711 -17.346 11.929 1.00 45.03 88 THR A CA 1
ATOM 701 C C . THR A 1 88 ? -16.394 -16.572 10.660 1.00 45.03 88 THR A C 1
ATOM 703 O O . THR A 1 88 ? -15.790 -17.116 9.737 1.00 45.03 88 THR A O 1
ATOM 706 N N . SER A 1 89 ? -16.884 -15.341 10.547 1.00 57.81 89 SER A N 1
ATOM 707 C CA . SER A 1 89 ? -16.689 -14.471 9.382 1.00 57.81 89 SER A CA 1
ATOM 708 C C . SER A 1 89 ? -15.199 -14.154 9.182 1.00 57.81 89 SER A C 1
ATOM 710 O O . SER A 1 89 ? -14.754 -13.049 9.470 1.00 57.81 89 SER A O 1
ATOM 712 N N . THR A 1 90 ? -14.409 -15.125 8.730 1.00 62.66 90 THR A N 1
ATOM 713 C CA . THR A 1 90 ? -12.979 -14.964 8.509 1.00 62.66 90 THR A CA 1
ATOM 714 C C . THR A 1 90 ? -12.797 -14.155 7.229 1.00 62.66 90 THR A C 1
ATOM 716 O O . THR A 1 90 ? -13.279 -14.549 6.161 1.00 62.66 90 THR A O 1
ATOM 719 N N . PRO A 1 91 ? -12.154 -12.980 7.300 1.00 69.69 91 PRO A N 1
ATOM 720 C CA . PRO A 1 91 ? -11.932 -12.172 6.115 1.00 69.69 91 PRO A CA 1
ATOM 721 C C . PRO A 1 91 ? -11.038 -12.930 5.125 1.00 69.69 91 PRO A C 1
ATOM 723 O O . PRO A 1 91 ? -9.980 -13.452 5.474 1.00 69.69 91 PRO A O 1
ATOM 726 N N . SER A 1 92 ? -11.450 -12.990 3.857 1.00 80.06 92 SER A N 1
ATOM 727 C CA . SER A 1 92 ? -10.674 -13.669 2.819 1.00 80.06 92 SER A CA 1
ATOM 728 C C . SER A 1 92 ? -9.431 -12.846 2.451 1.00 80.06 92 SER A C 1
ATOM 730 O O . SER A 1 92 ? -9.501 -11.926 1.636 1.00 80.06 92 SER A O 1
ATOM 732 N N . PHE A 1 93 ? -8.267 -13.180 3.011 1.00 84.81 93 PHE A N 1
ATOM 733 C CA . PHE A 1 93 ? -7.013 -12.459 2.742 1.00 84.81 93 PHE A CA 1
ATOM 734 C C . PHE A 1 93 ? -6.424 -12.716 1.338 1.00 84.81 93 PHE A C 1
ATOM 736 O O . PHE A 1 93 ? -5.553 -11.978 0.874 1.00 84.81 93 PHE A O 1
ATOM 743 N N . THR A 1 94 ? -6.900 -13.735 0.620 1.00 85.94 94 THR A N 1
ATOM 744 C CA . THR A 1 94 ? -6.389 -14.134 -0.706 1.00 85.94 94 THR A CA 1
ATOM 745 C C . THR A 1 94 ? -6.680 -13.101 -1.801 1.00 85.94 94 THR A C 1
ATOM 747 O O . THR A 1 94 ? -5.840 -12.859 -2.679 1.00 85.94 94 THR A O 1
ATOM 750 N N . THR A 1 95 ? -7.845 -12.455 -1.731 1.00 88.00 95 THR A N 1
ATOM 751 C CA . THR A 1 95 ? -8.327 -11.469 -2.712 1.00 88.00 95 THR A CA 1
ATOM 752 C C . THR A 1 95 ? -7.666 -10.103 -2.545 1.00 88.00 95 THR A C 1
ATOM 754 O O . THR A 1 95 ? -7.638 -9.309 -3.487 1.00 88.00 95 THR A O 1
ATOM 757 N N . LEU A 1 96 ? -7.072 -9.837 -1.380 1.00 88.06 96 LEU A N 1
ATOM 758 C CA . LEU A 1 96 ? -6.481 -8.544 -1.074 1.00 88.06 96 LEU A CA 1
ATOM 759 C C . LEU A 1 96 ? -5.200 -8.284 -1.883 1.00 88.06 96 LEU A C 1
ATOM 761 O O . LEU A 1 96 ? -4.400 -9.197 -2.154 1.00 88.06 96 LEU A O 1
ATOM 765 N N . PRO A 1 97 ? -4.956 -7.016 -2.264 1.00 92.25 97 PRO A N 1
ATOM 766 C CA . PRO A 1 97 ? -3.707 -6.640 -2.896 1.00 92.25 97 PRO A CA 1
ATOM 767 C C . PRO A 1 97 ? -2.551 -6.799 -1.903 1.00 92.25 97 PRO A C 1
ATOM 769 O O . PRO A 1 97 ? -2.669 -6.493 -0.717 1.00 92.25 97 PRO A O 1
ATOM 772 N N . VAL A 1 98 ? -1.383 -7.199 -2.411 1.00 92.75 98 VAL A N 1
ATOM 773 C CA . VAL A 1 98 ? -0.146 -7.383 -1.623 1.00 92.75 98 VAL A CA 1
ATOM 774 C C . VAL A 1 98 ? 0.182 -6.158 -0.766 1.00 92.75 98 VAL A C 1
ATOM 776 O O . VAL A 1 98 ? 0.685 -6.275 0.345 1.00 92.75 98 VAL A O 1
ATOM 779 N N . THR A 1 99 ? -0.109 -4.958 -1.265 1.00 92.44 99 THR A N 1
ATOM 780 C CA . THR A 1 99 ? 0.121 -3.712 -0.532 1.00 92.44 99 THR A CA 1
ATOM 781 C C . THR A 1 99 ? -0.739 -3.597 0.725 1.00 92.44 99 THR A C 1
ATOM 783 O O . THR A 1 99 ? -0.243 -3.078 1.722 1.00 92.44 99 THR A O 1
ATOM 786 N N . ALA A 1 100 ? -1.987 -4.074 0.700 1.00 92.06 100 ALA A N 1
ATOM 787 C CA . ALA A 1 100 ? -2.859 -4.117 1.872 1.00 92.06 100 ALA A CA 1
ATOM 788 C C . ALA A 1 100 ? -2.364 -5.167 2.873 1.00 92.06 100 ALA A C 1
ATOM 790 O O . ALA A 1 100 ? -2.156 -4.838 4.038 1.00 92.06 100 ALA A O 1
ATOM 791 N N . LEU A 1 101 ? -2.033 -6.370 2.393 1.00 92.31 101 LEU A N 1
ATOM 792 C CA . LEU A 1 101 ? -1.449 -7.437 3.214 1.00 92.31 101 LEU A CA 1
ATOM 793 C C . LEU A 1 101 ? -0.179 -6.968 3.940 1.00 92.31 101 LEU A C 1
ATOM 795 O O . LEU A 1 101 ? -0.041 -7.140 5.145 1.00 92.31 101 LEU A O 1
ATOM 799 N N . LEU A 1 102 ? 0.720 -6.273 3.240 1.00 93.94 102 LEU A N 1
ATOM 800 C CA . LEU A 1 102 ? 1.930 -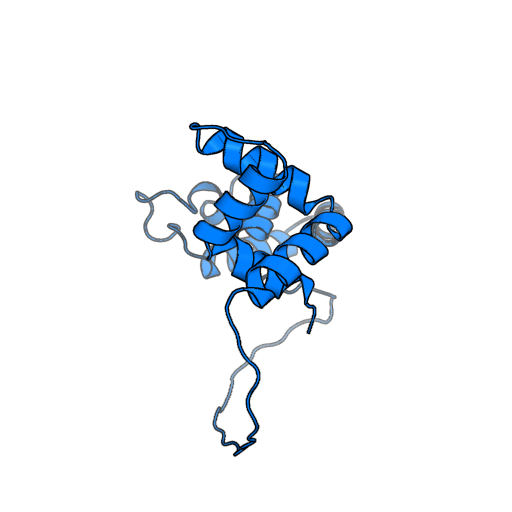5.715 3.847 1.00 93.94 102 LEU A CA 1
ATOM 801 C C . LEU A 1 102 ? 1.652 -4.583 4.841 1.00 93.94 102 LEU A C 1
ATOM 803 O O . LEU A 1 102 ? 2.445 -4.392 5.760 1.00 93.94 102 LEU A O 1
ATOM 807 N N . LYS A 1 103 ? 0.582 -3.800 4.665 1.00 94.19 103 LYS A N 1
ATOM 808 C CA . LYS A 1 103 ? 0.191 -2.778 5.650 1.00 94.19 103 LYS A CA 1
ATOM 809 C C . LYS A 1 103 ? -0.311 -3.433 6.931 1.00 94.19 103 LYS A C 1
ATOM 811 O O . LYS A 1 103 ? 0.167 -3.059 7.996 1.00 94.19 103 LYS A O 1
ATOM 816 N N . ILE A 1 104 ? -1.198 -4.420 6.807 1.00 92.31 104 ILE A N 1
ATOM 817 C CA . ILE A 1 104 ? -1.733 -5.203 7.929 1.00 92.31 104 ILE A CA 1
ATOM 818 C C . ILE A 1 104 ? -0.583 -5.904 8.657 1.00 92.31 104 ILE A C 1
ATOM 820 O O . ILE A 1 104 ? -0.376 -5.682 9.847 1.00 92.31 104 ILE A O 1
ATOM 824 N N . GLY A 1 105 ? 0.250 -6.643 7.919 1.00 91.44 105 GLY A N 1
ATOM 825 C CA . GLY A 1 105 ? 1.430 -7.305 8.465 1.00 91.44 105 GLY A CA 1
ATOM 826 C C . GLY A 1 105 ? 2.358 -6.337 9.197 1.00 91.44 105 GLY A C 1
ATOM 827 O O . GLY A 1 105 ? 2.778 -6.599 10.311 1.00 91.44 105 GLY A O 1
ATOM 828 N N . LYS A 1 106 ? 2.646 -5.158 8.638 1.00 92.94 106 LYS A N 1
ATOM 829 C CA . LYS A 1 106 ? 3.506 -4.173 9.319 1.00 92.94 106 LYS A CA 1
ATOM 830 C C . LYS A 1 106 ? 2.847 -3.486 10.511 1.00 92.94 106 LYS A C 1
ATOM 832 O O . LYS A 1 106 ? 3.570 -2.947 11.345 1.00 92.94 106 LYS A O 1
ATOM 837 N N . ALA A 1 107 ? 1.523 -3.423 10.570 1.00 91.12 107 ALA A N 1
ATOM 838 C CA . ALA A 1 107 ? 0.814 -2.827 11.692 1.00 91.12 107 ALA A CA 1
ATOM 839 C C . ALA A 1 107 ? 0.783 -3.789 12.887 1.00 91.12 107 ALA A C 1
ATOM 841 O O . ALA A 1 107 ? 1.141 -3.376 13.989 1.00 91.12 107 ALA A O 1
ATOM 842 N N . PHE A 1 108 ? 0.448 -5.060 12.641 1.00 90.06 108 PHE A N 1
ATOM 843 C CA . PHE A 1 108 ? 0.133 -6.039 13.687 1.00 90.06 108 PHE A CA 1
ATOM 844 C C . PHE A 1 108 ? 1.167 -7.173 13.824 1.00 90.06 108 PHE A C 1
ATOM 846 O O . PHE A 1 108 ? 1.404 -7.644 14.928 1.00 90.06 108 PHE A O 1
ATOM 853 N N . PHE A 1 109 ? 1.856 -7.554 12.743 1.00 89.88 109 PHE A N 1
ATOM 854 C CA . PHE A 1 109 ? 2.744 -8.729 12.659 1.00 89.88 109 PHE A CA 1
ATOM 855 C C . PHE A 1 109 ? 4.161 -8.359 12.179 1.00 89.88 109 PHE A C 1
ATOM 857 O O . PHE A 1 109 ? 4.668 -8.863 11.176 1.00 89.88 109 PHE A O 1
ATOM 864 N N . LYS A 1 110 ? 4.811 -7.411 12.866 1.00 88.44 110 LYS A N 1
ATOM 865 C CA . LYS A 1 110 ? 6.133 -6.878 12.462 1.00 88.44 110 LYS A CA 1
ATOM 866 C C . LYS A 1 110 ? 7.267 -7.898 12.557 1.00 88.44 110 LYS A C 1
ATOM 868 O O . LYS A 1 110 ? 8.292 -7.723 11.895 1.00 88.44 110 LYS A O 1
ATOM 873 N N . GLU A 1 111 ? 7.101 -8.892 13.420 1.00 86.44 111 GLU A N 1
ATOM 874 C CA . GLU A 1 111 ? 8.121 -9.891 13.739 1.00 86.44 111 GLU A CA 1
ATOM 875 C C . GLU A 1 111 ? 8.158 -11.026 12.711 1.00 86.44 111 GLU A C 1
ATOM 877 O O . GLU A 1 111 ? 9.209 -11.633 12.518 1.00 86.44 111 GLU A O 1
ATOM 882 N N . GLU A 1 112 ? 7.063 -11.230 11.975 1.00 88.12 112 GLU A N 1
ATOM 883 C CA . GLU A 1 112 ? 6.941 -12.294 10.985 1.00 88.12 112 GLU A CA 1
ATOM 884 C C . GLU A 1 112 ? 7.898 -12.107 9.801 1.00 88.12 112 GLU A C 1
ATOM 886 O O . GLU A 1 112 ? 7.951 -11.059 9.137 1.00 88.12 112 GLU A O 1
ATOM 891 N N . GLU A 1 113 ? 8.639 -13.171 9.487 1.00 88.56 113 GLU A N 1
ATOM 892 C CA . GLU A 1 113 ? 9.659 -13.164 8.438 1.00 88.56 113 GLU A CA 1
ATOM 893 C C . GLU A 1 113 ? 9.058 -12.894 7.055 1.00 88.56 113 GLU A C 1
ATOM 895 O O . GLU A 1 113 ? 9.636 -12.143 6.263 1.00 88.56 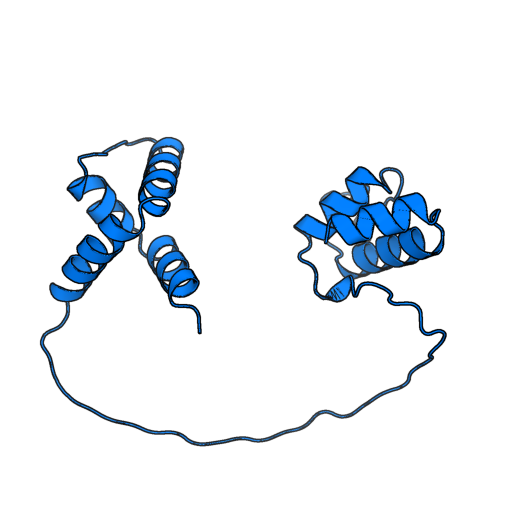113 GLU A O 1
ATOM 900 N N . ALA A 1 114 ? 7.867 -13.436 6.787 1.00 87.56 114 ALA A N 1
ATOM 901 C CA . ALA A 1 114 ? 7.141 -13.242 5.534 1.00 87.56 114 ALA A CA 1
ATOM 902 C C . ALA A 1 114 ? 6.820 -11.764 5.261 1.00 87.56 114 ALA A C 1
ATOM 904 O O . ALA A 1 114 ? 6.903 -11.298 4.124 1.00 87.56 114 ALA A O 1
ATOM 905 N N . VAL A 1 115 ? 6.499 -10.997 6.309 1.00 91.31 115 VAL A N 1
ATOM 906 C CA . VAL A 1 115 ? 6.194 -9.564 6.209 1.00 91.31 115 VAL A CA 1
ATOM 907 C C . VAL A 1 115 ? 7.484 -8.754 6.087 1.00 91.31 115 VAL A C 1
ATOM 909 O O . VAL A 1 115 ? 7.598 -7.864 5.235 1.00 91.31 115 VAL A O 1
ATOM 912 N N . ARG A 1 116 ? 8.473 -9.051 6.940 1.00 92.62 116 ARG A N 1
ATOM 913 C CA . ARG A 1 116 ? 9.729 -8.296 7.029 1.00 92.62 116 ARG A CA 1
ATOM 914 C C . ARG A 1 116 ? 10.601 -8.470 5.790 1.00 92.62 116 ARG A C 1
ATOM 916 O O . ARG A 1 116 ? 11.200 -7.502 5.315 1.00 92.62 116 ARG A O 1
ATOM 923 N N . TYR A 1 117 ? 10.668 -9.688 5.263 1.00 94.12 117 TYR A N 1
ATOM 924 C CA . TYR A 1 117 ? 11.554 -10.066 4.166 1.00 94.12 117 TYR A CA 1
ATOM 925 C C . TYR A 1 117 ? 10.851 -10.192 2.818 1.00 94.12 117 TYR A C 1
ATOM 927 O O . TYR A 1 117 ? 11.486 -10.602 1.850 1.00 94.12 117 TYR A O 1
ATOM 935 N N . TYR A 1 118 ? 9.609 -9.715 2.702 1.00 94.00 118 TYR A N 1
ATOM 936 C CA . TYR A 1 118 ? 8.838 -9.794 1.461 1.00 94.00 118 TYR A CA 1
ATOM 937 C C . TYR A 1 118 ? 9.576 -9.259 0.219 1.00 94.00 118 TYR A C 1
ATOM 939 O O . TYR A 1 118 ? 9.407 -9.764 -0.882 1.00 94.00 118 TYR A O 1
ATOM 947 N N . TYR A 1 119 ? 10.420 -8.232 0.355 1.00 93.31 119 TYR A N 1
ATOM 948 C CA . TYR A 1 119 ? 11.233 -7.710 -0.759 1.00 93.31 119 TYR A CA 1
ATOM 949 C C . TYR A 1 119 ? 12.733 -7.996 -0.619 1.00 93.31 119 TYR A C 1
ATOM 951 O O . TYR A 1 119 ? 13.541 -7.435 -1.363 1.00 93.31 119 TYR A O 1
ATOM 959 N N . ASN A 1 120 ? 13.124 -8.868 0.309 1.00 93.31 120 ASN A N 1
ATOM 960 C CA . ASN A 1 120 ? 14.519 -9.198 0.558 1.00 93.31 120 ASN A CA 1
ATOM 961 C C . ASN A 1 120 ? 14.988 -10.344 -0.347 1.00 93.31 120 ASN A C 1
ATOM 963 O O . ASN A 1 120 ? 14.649 -11.499 -0.129 1.00 93.31 120 ASN A O 1
ATOM 967 N N . LYS A 1 121 ? 15.827 -10.027 -1.336 1.00 91.94 121 LYS A N 1
ATOM 968 C CA . LYS A 1 121 ? 16.388 -11.018 -2.270 1.00 91.94 121 LYS A CA 1
ATOM 969 C C . LYS A 1 121 ? 17.299 -12.053 -1.605 1.00 91.94 121 LYS A C 1
ATOM 971 O O . LYS A 1 121 ? 17.465 -13.134 -2.151 1.00 91.94 121 LYS A O 1
ATOM 976 N N . ASN A 1 122 ? 17.871 -11.738 -0.443 1.00 94.12 122 ASN A N 1
ATOM 977 C CA . ASN A 1 122 ? 18.768 -12.647 0.281 1.00 94.12 122 ASN A CA 1
ATOM 978 C C . ASN A 1 122 ? 18.006 -13.773 1.003 1.00 94.12 122 ASN A C 1
ATOM 980 O O . ASN A 1 122 ? 18.619 -14.642 1.616 1.00 94.12 122 ASN A O 1
ATOM 984 N N . LYS A 1 123 ? 16.671 -13.726 0.968 1.00 90.12 123 LYS A N 1
ATOM 985 C CA . LYS A 1 123 ? 15.748 -14.648 1.623 1.00 90.12 123 LYS A CA 1
ATOM 986 C C . LYS A 1 123 ? 14.766 -15.172 0.564 1.00 90.12 123 LYS A C 1
ATOM 988 O O . LYS A 1 123 ? 13.682 -14.613 0.411 1.00 90.12 123 LYS A O 1
ATOM 993 N N . PRO A 1 124 ? 15.178 -16.163 -0.251 1.00 89.44 124 PRO A N 1
ATOM 994 C CA . PRO A 1 124 ? 14.447 -16.550 -1.458 1.00 89.44 124 PRO A CA 1
ATOM 995 C C . PRO A 1 124 ? 13.062 -17.137 -1.168 1.00 89.44 124 PRO A C 1
ATOM 997 O O . PRO A 1 124 ? 12.156 -16.944 -1.968 1.00 89.44 124 PRO A O 1
ATOM 1000 N N . GLU A 1 125 ? 12.877 -17.786 -0.019 1.00 89.94 125 GLU A N 1
ATOM 1001 C CA . GLU A 1 125 ? 11.593 -18.369 0.397 1.00 89.94 125 GLU A CA 1
ATOM 1002 C C . GLU A 1 125 ? 10.514 -17.295 0.620 1.00 89.94 125 GLU A C 1
ATOM 1004 O O . GLU A 1 125 ? 9.354 -17.473 0.243 1.00 89.94 125 GLU A O 1
ATOM 1009 N N . GLN A 1 126 ? 10.912 -16.152 1.190 1.00 89.88 126 GLN A N 1
ATOM 1010 C CA . GLN A 1 126 ? 10.037 -15.023 1.512 1.00 89.88 126 GLN A CA 1
ATOM 1011 C C . GLN A 1 126 ? 10.011 -13.962 0.395 1.00 89.88 126 GLN A C 1
ATOM 1013 O O . GLN A 1 126 ? 9.142 -13.087 0.386 1.00 89.88 126 GLN A O 1
ATOM 1018 N N . TYR A 1 127 ? 10.945 -14.005 -0.562 1.00 94.69 127 TYR A N 1
ATOM 1019 C CA . TYR A 1 127 ? 11.072 -12.981 -1.597 1.00 94.69 127 TYR A CA 1
ATOM 1020 C C . TYR A 1 127 ? 9.877 -12.986 -2.560 1.00 94.69 127 TYR A C 1
ATOM 1022 O O . TYR A 1 127 ? 9.743 -13.839 -3.432 1.00 94.69 127 TYR A O 1
ATOM 1030 N N . LYS A 1 128 ? 9.036 -11.957 -2.435 1.00 93.06 128 LYS A N 1
ATOM 1031 C CA . LYS A 1 128 ? 7.816 -11.706 -3.213 1.00 93.06 128 LYS A CA 1
ATOM 1032 C C . LYS A 1 128 ? 6.817 -12.865 -3.187 1.00 93.06 128 LYS A C 1
ATOM 1034 O O . LYS A 1 128 ? 5.977 -12.966 -4.080 1.00 93.06 128 LYS A O 1
ATOM 1039 N N . ASN A 1 129 ? 6.884 -13.707 -2.163 1.00 92.94 129 ASN A N 1
ATOM 1040 C CA . ASN A 1 129 ? 5.994 -14.842 -2.024 1.00 92.94 129 ASN A CA 1
ATOM 1041 C C . ASN A 1 129 ? 4.666 -14.395 -1.394 1.00 92.94 129 ASN A C 1
ATOM 1043 O O . ASN A 1 129 ? 4.579 -14.166 -0.186 1.00 92.94 129 ASN A O 1
ATOM 1047 N N . LYS A 1 130 ? 3.631 -14.217 -2.228 1.00 92.06 130 LYS A N 1
ATOM 1048 C CA . LYS A 1 130 ? 2.301 -13.787 -1.766 1.00 92.06 130 LYS A CA 1
ATOM 1049 C C . LYS A 1 130 ? 1.606 -14.873 -0.947 1.00 92.06 130 LYS A C 1
ATOM 1051 O O . LYS A 1 130 ? 0.937 -14.534 0.019 1.00 92.06 130 LYS A O 1
ATOM 1056 N N . GLU A 1 131 ? 1.741 -16.138 -1.326 1.00 92.06 131 GLU A N 1
ATOM 1057 C CA . GLU A 1 131 ? 1.053 -17.250 -0.658 1.00 92.06 131 GLU A CA 1
ATOM 1058 C C . GLU A 1 131 ? 1.521 -17.376 0.788 1.00 92.06 131 GLU A C 1
ATOM 1060 O O . GLU A 1 131 ? 0.703 -17.356 1.704 1.00 92.06 131 GLU A O 1
ATOM 1065 N N . LEU A 1 132 ? 2.841 -17.345 0.989 1.00 91.50 132 LEU A N 1
ATOM 1066 C CA . LEU A 1 132 ? 3.452 -17.354 2.315 1.00 91.50 132 LEU A CA 1
ATOM 1067 C C . LEU A 1 132 ? 3.016 -16.139 3.153 1.00 91.50 132 LEU A C 1
ATOM 1069 O O . LEU A 1 132 ? 2.718 -16.268 4.334 1.00 91.50 132 LEU A O 1
ATOM 1073 N N . LEU A 1 133 ? 2.914 -14.954 2.536 1.00 92.75 133 LEU A N 1
ATOM 1074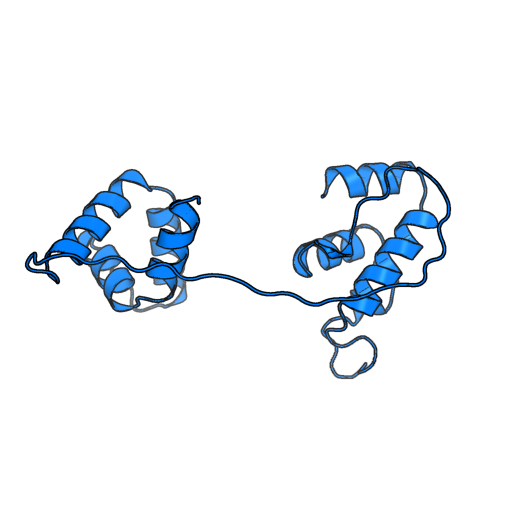 C CA . LEU A 1 133 ? 2.422 -13.751 3.214 1.00 92.75 133 LEU A CA 1
ATOM 1075 C C . LEU A 1 133 ? 0.954 -13.888 3.650 1.00 92.75 133 LEU A C 1
ATOM 1077 O O . LEU A 1 133 ? 0.607 -13.471 4.752 1.00 92.75 133 LEU A O 1
ATOM 1081 N N . VAL A 1 134 ? 0.095 -14.443 2.793 1.00 92.69 134 VAL A N 1
ATOM 1082 C CA . VAL A 1 134 ? -1.321 -14.678 3.113 1.00 92.69 134 VAL A CA 1
ATOM 1083 C C . VAL A 1 134 ? -1.449 -15.696 4.237 1.00 92.69 134 VAL A 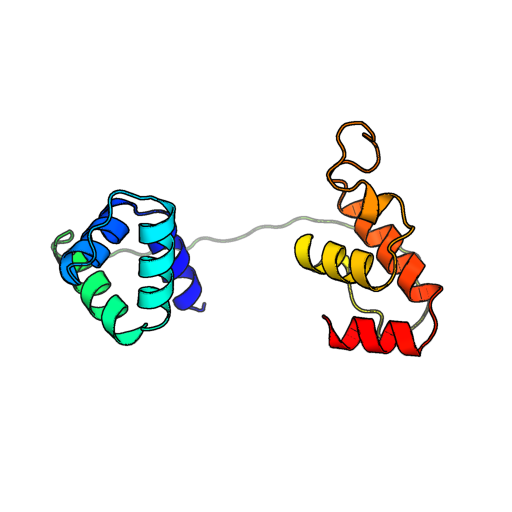C 1
ATOM 1085 O O . VAL A 1 134 ? -2.223 -15.462 5.162 1.00 92.69 134 VAL A O 1
ATOM 1088 N N . GLN A 1 135 ? -0.677 -16.781 4.186 1.00 91.12 135 GLN A N 1
ATOM 1089 C CA . GLN A 1 135 ? -0.672 -17.804 5.224 1.00 91.12 135 GLN A CA 1
ATOM 1090 C C . GLN A 1 135 ? -0.248 -17.216 6.574 1.00 91.12 135 GLN A C 1
ATOM 1092 O O . GLN A 1 135 ? -1.018 -17.293 7.523 1.00 91.12 135 GLN A O 1
ATOM 1097 N N . CYS A 1 136 ? 0.882 -16.501 6.637 1.00 90.75 136 CYS A N 1
ATOM 1098 C CA . CYS A 1 136 ? 1.334 -15.852 7.872 1.00 90.75 136 CYS A CA 1
ATOM 1099 C C . CYS A 1 136 ? 0.307 -14.865 8.444 1.00 90.75 136 CYS A C 1
ATOM 1101 O O . CYS A 1 136 ? 0.130 -14.797 9.655 1.00 90.75 136 CYS A O 1
ATOM 1103 N N . ILE A 1 137 ? -0.376 -14.087 7.597 1.00 91.69 137 ILE A N 1
ATOM 1104 C CA . ILE A 1 137 ? -1.407 -13.148 8.066 1.00 91.69 137 ILE A CA 1
ATOM 1105 C C . ILE A 1 137 ? -2.655 -13.891 8.546 1.00 91.69 137 ILE A C 1
ATOM 1107 O O . ILE A 1 137 ? -3.256 -13.471 9.528 1.00 91.69 137 ILE A O 1
ATOM 1111 N N . SER A 1 138 ? -3.037 -14.980 7.881 1.00 90.50 138 SER A N 1
ATOM 1112 C CA . SER A 1 138 ? -4.204 -15.782 8.265 1.00 90.50 138 SER 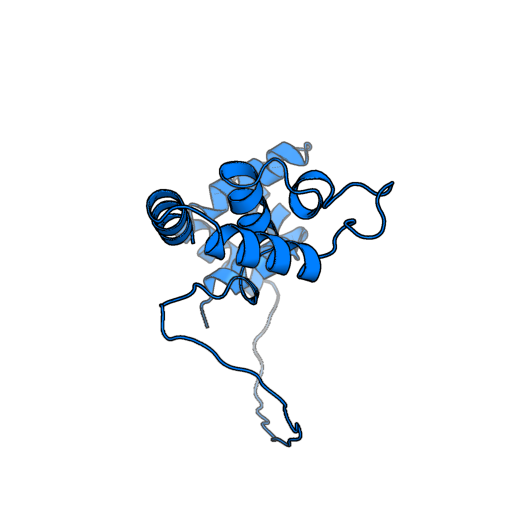A CA 1
ATOM 1113 C C . SER A 1 138 ? -3.957 -16.491 9.597 1.00 90.50 138 SER A C 1
ATOM 1115 O O . SER A 1 138 ? -4.766 -16.374 10.513 1.00 90.50 138 SER A O 1
ATOM 1117 N N . ASP A 1 139 ? -2.798 -17.133 9.741 1.00 90.38 139 ASP A N 1
ATOM 1118 C CA . ASP A 1 139 ? -2.375 -17.784 10.981 1.00 90.38 139 ASP A CA 1
ATOM 1119 C C . ASP A 1 139 ? -2.201 -16.751 12.102 1.00 90.38 139 ASP A C 1
ATOM 1121 O O . ASP A 1 139 ? -2.671 -16.945 13.224 1.00 90.38 139 ASP A O 1
ATOM 1125 N N . GLY A 1 140 ? -1.588 -15.605 11.791 1.00 89.00 140 GLY A N 1
ATOM 1126 C CA . GLY A 1 140 ? -1.457 -14.483 12.714 1.00 89.00 140 GLY A CA 1
ATOM 1127 C C . GLY A 1 140 ? -2.814 -13.955 13.176 1.00 89.00 140 GLY A C 1
ATOM 1128 O O . GLY A 1 140 ? -2.995 -13.709 14.365 1.00 89.00 140 GLY A O 1
ATOM 1129 N N . TYR A 1 141 ? -3.790 -13.826 12.276 1.00 89.94 141 TYR A N 1
ATOM 1130 C CA . TYR A 1 141 ? -5.149 -13.389 12.598 1.00 89.94 141 TYR A CA 1
ATOM 1131 C C . TYR A 1 141 ? -5.857 -14.380 13.533 1.00 89.94 141 TYR A C 1
ATOM 1133 O O . TYR A 1 141 ? -6.427 -13.953 14.536 1.00 89.94 141 TYR A O 1
ATOM 1141 N N . LEU A 1 142 ? -5.762 -15.688 13.268 1.00 88.56 142 LEU A N 1
ATOM 1142 C CA . LEU A 1 142 ? -6.357 -16.727 14.120 1.00 88.56 142 LEU A CA 1
ATOM 1143 C C . LEU A 1 142 ? -5.742 -16.765 15.527 1.00 88.56 142 LEU A C 1
ATOM 1145 O O . LEU A 1 142 ? -6.458 -16.983 16.500 1.00 88.56 142 LEU A O 1
ATOM 1149 N N . ASN A 1 143 ? -4.436 -16.515 15.639 1.00 88.00 143 ASN A N 1
ATOM 1150 C CA . ASN A 1 143 ? -3.710 -16.520 16.913 1.00 88.00 143 ASN A CA 1
ATOM 1151 C C . ASN A 1 143 ? -3.753 -15.175 17.664 1.00 88.00 143 ASN A C 1
ATOM 1153 O O . ASN A 1 143 ? -3.230 -15.067 18.774 1.00 88.00 143 ASN A O 1
ATOM 1157 N N . SER A 1 144 ? -4.333 -14.135 17.064 1.00 87.25 144 SER A N 1
ATOM 1158 C CA . SER A 1 144 ? -4.403 -12.794 17.650 1.00 87.25 144 SER A CA 1
ATOM 1159 C C . SER A 1 144 ? -5.560 -12.634 18.635 1.00 87.25 144 SER A C 1
ATOM 1161 O O . SER A 1 144 ? -6.530 -13.386 18.625 1.00 87.25 144 SER A O 1
ATOM 1163 N N . THR A 1 145 ? -5.489 -11.590 19.464 1.00 90.62 145 THR A N 1
ATOM 1164 C CA . THR A 1 145 ? -6.612 -11.179 20.315 1.00 90.62 145 THR A CA 1
ATOM 1165 C C . THR A 1 145 ? -7.766 -10.613 19.483 1.00 90.62 145 THR A C 1
ATOM 1167 O O . THR A 1 145 ? -7.559 -10.050 18.404 1.00 90.62 145 THR A O 1
ATOM 1170 N N . GLU A 1 146 ? -8.990 -10.685 20.012 1.00 88.31 146 GLU A N 1
ATOM 1171 C CA . GLU A 1 146 ? -10.191 -10.155 19.344 1.00 88.31 146 GLU A CA 1
ATOM 1172 C C . GLU A 1 146 ? -10.084 -8.656 19.005 1.00 88.31 146 GLU A C 1
ATOM 1174 O O . GLU A 1 146 ? -10.654 -8.185 18.022 1.00 88.31 146 GLU A O 1
ATOM 1179 N N . GLU A 1 147 ? -9.344 -7.882 19.804 1.00 88.94 147 GLU A N 1
ATOM 1180 C CA . GLU A 1 147 ? -9.097 -6.455 19.554 1.00 88.94 147 GLU A CA 1
ATOM 1181 C C . GLU A 1 147 ? -8.281 -6.230 18.275 1.00 88.94 147 GLU A C 1
ATOM 1183 O O . GLU A 1 147 ? -8.585 -5.339 17.474 1.00 88.94 147 GLU A O 1
ATOM 1188 N N . ILE A 1 148 ? -7.260 -7.064 18.062 1.00 87.81 148 ILE A N 1
ATOM 1189 C CA . ILE A 1 148 ? -6.429 -7.033 16.859 1.00 87.81 148 ILE A CA 1
ATOM 1190 C C . ILE A 1 148 ? -7.256 -7.495 15.659 1.00 87.81 148 ILE A C 1
ATOM 1192 O O . ILE A 1 148 ? -7.226 -6.836 14.623 1.00 87.81 148 ILE A O 1
ATOM 1196 N N . GLN A 1 149 ? -8.051 -8.559 15.806 1.00 89.75 149 GLN A N 1
ATOM 1197 C CA . GLN A 1 149 ? -8.934 -9.051 14.743 1.00 89.75 149 GLN A CA 1
ATOM 1198 C C . GLN A 1 149 ? -9.918 -7.970 14.271 1.00 89.75 149 GLN A C 1
ATOM 1200 O O . GLN A 1 149 ? -9.961 -7.661 13.080 1.00 89.75 149 GLN A O 1
ATOM 1205 N N . LYS A 1 150 ? -10.608 -7.293 15.200 1.00 89.62 150 LYS A N 1
ATOM 1206 C CA . LYS A 1 150 ? -11.505 -6.165 14.884 1.00 89.62 150 LYS A CA 1
ATOM 1207 C C . LYS A 1 150 ? -10.774 -5.007 14.202 1.00 89.62 150 LYS A C 1
ATOM 1209 O O . LYS A 1 150 ? -11.302 -4.392 13.279 1.00 89.62 150 LYS A O 1
ATOM 1214 N N . SER A 1 151 ? -9.552 -4.703 14.637 1.00 89.25 151 SER A N 1
ATOM 1215 C CA . SER A 1 151 ? -8.736 -3.640 14.031 1.00 89.25 151 SER A CA 1
ATOM 1216 C C . SER A 1 151 ? -8.313 -3.983 12.596 1.00 89.25 151 SER A C 1
ATOM 1218 O O . SER A 1 151 ? -8.244 -3.102 11.734 1.00 89.25 151 SER A O 1
ATOM 1220 N N . ILE A 1 152 ? -8.040 -5.263 12.329 1.00 89.06 152 ILE A N 1
ATOM 1221 C CA . ILE A 1 152 ? -7.741 -5.776 10.990 1.00 89.06 152 ILE A CA 1
ATOM 1222 C C . ILE A 1 152 ? -8.985 -5.680 10.104 1.00 89.06 152 ILE A C 1
ATOM 1224 O O . ILE A 1 152 ? -8.881 -5.159 8.999 1.00 89.06 152 ILE A O 1
ATOM 1228 N N . GLU A 1 153 ? -10.153 -6.092 10.597 1.00 88.88 153 GLU A N 1
ATOM 1229 C CA . GLU A 1 153 ? -11.428 -6.002 9.869 1.00 88.88 153 GLU A CA 1
ATOM 1230 C C . GLU A 1 153 ? -11.801 -4.564 9.495 1.00 88.88 153 GLU A C 1
ATOM 1232 O O . GLU A 1 153 ? -12.266 -4.325 8.388 1.00 88.88 153 GLU A O 1
ATOM 1237 N N . GLN A 1 154 ? -11.533 -3.585 10.364 1.00 88.00 154 GLN A N 1
ATOM 1238 C CA . GLN A 1 154 ? -11.735 -2.161 10.052 1.00 88.00 154 GLN A CA 1
ATOM 1239 C C . GLN A 1 154 ? -10.752 -1.607 9.007 1.00 88.00 154 GLN A C 1
ATOM 1241 O O . GLN A 1 154 ? -10.979 -0.531 8.453 1.00 88.00 154 GLN A O 1
ATOM 1246 N N . SER A 1 155 ? -9.631 -2.295 8.783 1.00 82.50 155 SER A N 1
ATOM 1247 C CA . SER A 1 155 ? -8.568 -1.865 7.868 1.00 82.50 155 SER A CA 1
ATOM 1248 C C . SER A 1 155 ? -8.682 -2.476 6.466 1.00 82.50 155 SER A C 1
ATOM 1250 O O . SER A 1 155 ? -7.900 -2.094 5.586 1.00 82.50 155 SER A O 1
ATOM 1252 N N . ILE A 1 156 ? -9.590 -3.440 6.284 1.00 82.12 156 ILE A N 1
ATOM 1253 C CA . ILE A 1 156 ? -9.879 -4.143 5.026 1.00 82.12 156 ILE A CA 1
ATOM 1254 C C . ILE A 1 156 ? -10.996 -3.413 4.280 1.00 82.12 156 ILE A C 1
ATOM 1256 O O . ILE A 1 156 ? -10.799 -3.183 3.063 1.00 82.12 156 ILE A O 1
#

Foldseek 3Di:
DDCLVVVVVVCVPDPVLLVQVCVVVVNDDPDPVSSVVVVVVVVVVVVVSVVSVVVVVVVPDDDDDDDDDDDDDDDDDDDDDDDDDDDDCQDDLPPDDPVLLLVLCVVQPVPDCLNVCCCPPVCVVSPVDVVVSSVCVSVSLVPDDPVSVVVSVVSD

Organism: Niallia circulans (NCBI:txid1397)

Secondary structure (DSSP, 8-state):
--HHHHHHHHHHH-HHHHHHHHHHTT---S-HHHHHHHHHHHHTSHHHHHHHHHHHHHTT---------------------------S----TTSS-HHHHHHHHHHH-TT-HHHHSTT-TT-TTTTT-HHHHHHHHHHHHHHS-HHHHHHHHTT-